Protein AF-A0A7C5GN5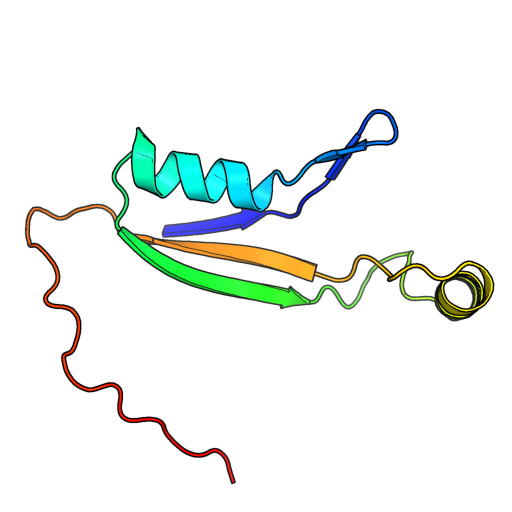0-F1 (afdb_monomer)

pLDDT: mean 85.0, std 11.94, range [51.69, 96.69]

Foldseek 3Di:
DKDKFAWDQPPNDTGRVVVVVVCCVCPVVPWAWDDKDWAFDPDDPCPDPVNVVCCVVVVHDDDTTIIITDTHDCPVDDDDDPPDDPDDDDD

Solvent-accessible surface area (backbone atoms only — not comparable to full-atom values): 5744 Å² total; per-residue (Å²): 94,76,46,80,37,51,57,46,79,53,95,94,35,85,40,65,48,42,60,52,49,51,48,43,42,38,71,74,70,50,28,43,79,73,50,76,42,80,46,73,55,88,90,43,94,66,76,39,73,68,46,52,51,46,22,66,76,70,72,49,83,79,91,46,63,28,41,36,40,31,34,37,78,71,78,85,64,81,77,78,72,74,92,68,81,84,78,79,78,84,128

Structure (mmCIF, N/CA/C/O backbone):
data_AF-A0A7C5GN50-F1
#
_entry.id   AF-A0A7C5GN50-F1
#
loop_
_atom_site.group_PD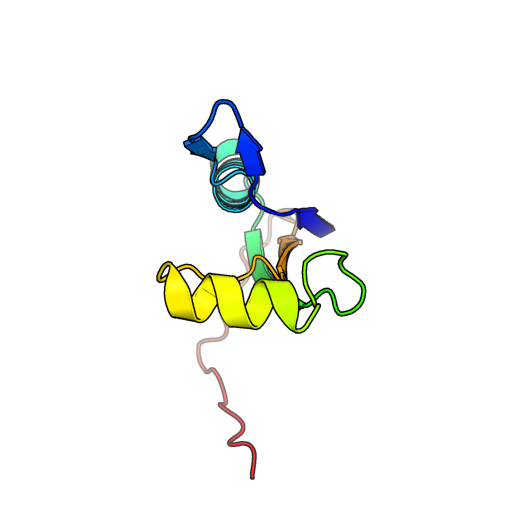B
_atom_site.id
_atom_site.type_symbol
_atom_site.label_atom_id
_atom_site.label_alt_id
_atom_site.label_comp_id
_atom_site.label_asym_id
_atom_site.label_entity_id
_atom_site.label_seq_id
_atom_site.pdbx_PDB_ins_code
_atom_site.Cartn_x
_atom_site.Cartn_y
_atom_site.Cartn_z
_atom_site.occupancy
_atom_site.B_iso_or_equiv
_atom_site.auth_seq_id
_atom_site.auth_comp_id
_atom_site.auth_asym_id
_atom_site.auth_atom_id
_atom_site.pdbx_PDB_model_num
ATOM 1 N N . MET A 1 1 ? -13.431 6.637 7.726 1.00 86.94 1 MET A N 1
ATOM 2 C CA . MET A 1 1 ? -12.557 7.379 6.789 1.00 86.94 1 MET A CA 1
ATOM 3 C C . MET A 1 1 ? -11.710 6.376 6.022 1.00 86.94 1 MET A C 1
ATOM 5 O O . MET A 1 1 ? -11.345 5.356 6.596 1.00 86.94 1 MET A O 1
ATOM 9 N N . GLY A 1 2 ? -11.429 6.636 4.744 1.00 90.88 2 GLY A N 1
ATOM 10 C CA . GLY A 1 2 ? -10.588 5.771 3.913 1.00 90.88 2 GLY A CA 1
ATOM 11 C C . GLY A 1 2 ? -9.459 6.561 3.260 1.00 90.88 2 GLY A C 1
ATOM 12 O O . GLY A 1 2 ? -9.714 7.608 2.671 1.00 90.88 2 GLY A O 1
ATOM 13 N N . TRP A 1 3 ? -8.225 6.071 3.365 1.00 93.00 3 TRP A N 1
ATOM 14 C CA . TRP A 1 3 ? -7.035 6.706 2.802 1.00 93.00 3 TRP A CA 1
ATOM 15 C C . TRP A 1 3 ? -6.354 5.779 1.793 1.00 93.00 3 TRP A C 1
ATOM 17 O O . TRP A 1 3 ? -5.812 4.737 2.162 1.00 93.00 3 TRP A O 1
ATOM 27 N N . LEU A 1 4 ? -6.367 6.150 0.509 1.00 94.31 4 LEU A N 1
ATOM 28 C CA . LEU A 1 4 ? -5.741 5.370 -0.562 1.00 94.31 4 LEU A CA 1
ATOM 29 C C . LEU A 1 4 ? -4.304 5.846 -0.809 1.00 94.31 4 LEU A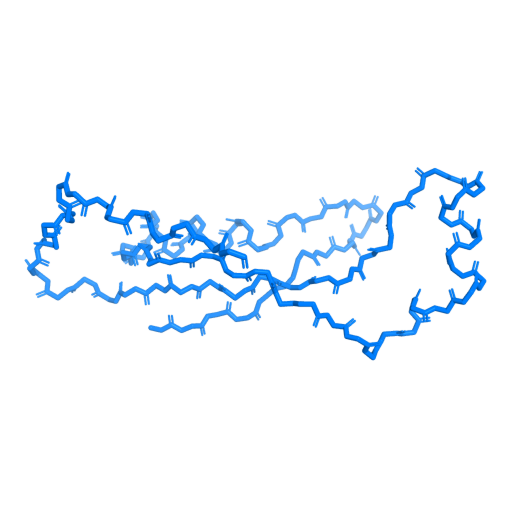 C 1
ATOM 31 O O . LEU A 1 4 ? -4.081 6.924 -1.358 1.00 94.31 4 LEU A O 1
ATOM 35 N N . ILE A 1 5 ? -3.318 5.014 -0.483 1.00 93.69 5 ILE A N 1
ATOM 36 C CA . ILE A 1 5 ? -1.899 5.347 -0.623 1.00 93.69 5 ILE A CA 1
ATOM 37 C C . ILE A 1 5 ? -1.065 4.155 -1.080 1.00 93.69 5 ILE A C 1
ATOM 39 O O . ILE A 1 5 ? -1.396 3.008 -0.833 1.00 93.69 5 ILE A O 1
ATOM 43 N N . GLY A 1 6 ? 0.044 4.408 -1.767 1.00 90.94 6 GLY A N 1
ATOM 44 C CA . GLY A 1 6 ? 1.052 3.389 -2.028 1.00 90.94 6 GLY A CA 1
ATOM 45 C C . GLY A 1 6 ? 2.415 3.867 -1.559 1.00 90.94 6 GLY A C 1
ATOM 46 O O . GLY A 1 6 ? 2.701 5.061 -1.601 1.00 90.94 6 GLY A O 1
ATOM 47 N N . ASP A 1 7 ? 3.271 2.923 -1.186 1.00 91.25 7 ASP A N 1
ATOM 48 C CA . ASP A 1 7 ? 4.700 3.185 -0.988 1.00 91.25 7 ASP A CA 1
ATOM 49 C C . ASP A 1 7 ? 5.345 3.819 -2.232 1.00 91.25 7 ASP A C 1
ATOM 51 O O . ASP A 1 7 ? 4.797 3.795 -3.342 1.00 91.25 7 ASP A O 1
ATOM 55 N N . GLN A 1 8 ? 6.528 4.389 -2.061 1.00 88.69 8 GLN A N 1
ATOM 56 C CA . GLN A 1 8 ? 7.222 5.072 -3.145 1.00 88.69 8 GLN A CA 1
ATOM 57 C C . GLN A 1 8 ? 8.666 4.606 -3.253 1.00 88.69 8 GLN A C 1
ATOM 59 O O . GLN A 1 8 ? 9.244 4.066 -2.311 1.00 88.69 8 GLN A O 1
ATOM 64 N N . TRP A 1 9 ? 9.240 4.821 -4.432 1.00 87.19 9 TRP A N 1
ATOM 65 C CA . TRP A 1 9 ? 10.659 4.640 -4.685 1.00 87.19 9 TRP A CA 1
ATOM 66 C C . TRP A 1 9 ? 11.270 6.016 -4.919 1.00 87.19 9 TRP A C 1
ATOM 68 O O . TRP A 1 9 ? 11.078 6.614 -5.976 1.00 87.19 9 TRP A O 1
ATOM 78 N N . VAL A 1 10 ? 11.950 6.552 -3.908 1.00 90.25 10 VAL A N 1
ATOM 79 C CA . VAL A 1 10 ? 12.478 7.923 -3.917 1.00 90.25 10 VAL A CA 1
ATOM 80 C C . VAL A 1 10 ? 13.963 7.862 -3.608 1.00 90.25 10 VAL A C 1
ATOM 82 O O . VAL A 1 10 ? 14.375 7.126 -2.717 1.00 90.25 10 VAL A O 1
ATOM 85 N N . LYS A 1 11 ? 14.788 8.612 -4.351 1.00 91.00 11 LYS A N 1
ATOM 86 C CA . LYS A 1 11 ? 16.254 8.646 -4.161 1.00 91.00 11 LYS A CA 1
ATOM 87 C C . LYS A 1 11 ? 16.886 7.242 -4.104 1.00 91.00 11 LYS A C 1
ATOM 89 O O . LYS A 1 11 ? 17.750 6.976 -3.279 1.00 91.00 11 LYS A O 1
ATOM 94 N N . ARG A 1 12 ? 16.426 6.334 -4.977 1.00 88.38 12 ARG A N 1
ATOM 95 C CA . ARG A 1 12 ? 16.871 4.926 -5.048 1.00 88.38 12 ARG A CA 1
ATOM 96 C C . ARG A 1 12 ? 16.636 4.106 -3.769 1.00 88.38 12 ARG A C 1
ATOM 98 O O . ARG A 1 12 ? 17.247 3.058 -3.599 1.00 88.38 12 ARG A O 1
ATOM 105 N N . LYS A 1 13 ? 15.743 4.560 -2.891 1.00 91.12 13 LYS A N 1
ATOM 106 C CA . LYS A 1 13 ? 15.378 3.878 -1.652 1.00 91.12 13 LYS A CA 1
ATOM 107 C C . LYS A 1 13 ? 13.887 3.565 -1.650 1.00 91.12 13 LYS A C 1
ATOM 109 O O . LYS A 1 13 ? 13.063 4.376 -2.083 1.00 91.12 13 LYS A O 1
ATOM 114 N N . PHE A 1 14 ? 13.547 2.385 -1.142 1.00 89.50 14 PHE A N 1
ATOM 115 C CA . PHE A 1 14 ? 12.166 2.048 -0.834 1.00 89.50 14 PHE A CA 1
ATOM 116 C C . PHE A 1 14 ? 11.692 2.874 0.363 1.00 89.50 14 PHE A C 1
ATOM 118 O O . PHE A 1 14 ? 12.290 2.824 1.440 1.00 89.50 14 PHE A O 1
ATOM 125 N N . THR A 1 15 ? 10.610 3.619 0.171 1.00 92.75 15 THR A N 1
ATOM 126 C CA . THR A 1 15 ? 10.001 4.435 1.217 1.00 92.75 15 THR A CA 1
ATOM 127 C C . THR A 1 15 ? 8.615 3.870 1.533 1.00 92.75 15 THR A C 1
ATOM 129 O O . THR A 1 15 ? 7.710 4.029 0.704 1.00 92.75 15 THR A O 1
ATOM 132 N N . PRO A 1 16 ? 8.420 3.238 2.709 1.00 93.00 16 PRO A N 1
ATOM 133 C CA . PRO A 1 16 ? 7.148 2.641 3.120 1.00 93.00 16 PRO A CA 1
ATOM 134 C C . PRO A 1 16 ? 6.150 3.716 3.580 1.00 93.00 16 PRO A C 1
ATOM 136 O O . PRO A 1 16 ? 5.806 3.819 4.758 1.00 93.00 16 PRO A O 1
ATOM 139 N N . VAL A 1 17 ? 5.736 4.593 2.662 1.00 93.62 17 VAL A N 1
ATOM 140 C CA . VAL A 1 17 ? 4.856 5.729 2.974 1.00 93.62 17 VAL A CA 1
ATOM 141 C C . VAL A 1 17 ? 3.506 5.249 3.508 1.00 93.62 17 VAL A C 1
ATOM 143 O O . VAL A 1 17 ? 2.980 5.865 4.430 1.00 93.62 17 VAL A O 1
ATOM 146 N N . GLY A 1 18 ? 2.965 4.141 2.988 1.00 92.81 18 GLY A N 1
ATOM 147 C CA . GLY A 1 18 ? 1.675 3.619 3.440 1.00 92.81 18 GLY A CA 1
ATOM 148 C C . GLY A 1 18 ? 1.685 3.279 4.928 1.00 92.81 18 GLY A C 1
ATOM 149 O O . GLY A 1 18 ? 0.829 3.752 5.672 1.00 92.81 18 GLY A O 1
ATOM 150 N N . PHE A 1 19 ? 2.711 2.554 5.377 1.00 92.69 19 PHE A N 1
ATOM 151 C CA . PHE A 1 19 ? 2.857 2.182 6.785 1.00 92.69 19 PHE A CA 1
ATOM 152 C C . PHE A 1 19 ? 3.149 3.373 7.693 1.00 92.69 19 PHE A C 1
ATOM 154 O O . PHE A 1 19 ? 2.618 3.437 8.796 1.00 92.69 19 PHE A O 1
ATOM 161 N N . ARG A 1 20 ? 3.933 4.352 7.229 1.00 94.38 20 ARG A N 1
ATOM 162 C CA . ARG A 1 20 ? 4.169 5.579 8.004 1.00 94.38 20 ARG A CA 1
ATOM 163 C C . ARG A 1 20 ? 2.890 6.383 8.213 1.00 94.38 20 ARG A C 1
ATOM 165 O O . ARG A 1 20 ? 2.662 6.873 9.313 1.00 94.38 20 ARG A O 1
ATOM 172 N N . ILE A 1 21 ? 2.050 6.499 7.182 1.00 94.44 21 ILE A N 1
ATOM 173 C CA . ILE A 1 21 ? 0.749 7.162 7.326 1.00 94.44 21 ILE A CA 1
ATOM 174 C C . ILE A 1 21 ? -0.162 6.358 8.245 1.00 94.44 21 ILE A C 1
ATOM 176 O O . ILE A 1 21 ? -0.797 6.951 9.108 1.00 94.44 21 ILE A O 1
ATOM 180 N N . TYR A 1 22 ? -0.205 5.032 8.106 1.00 95.00 22 TYR A N 1
ATOM 181 C CA . TYR A 1 22 ? -0.958 4.185 9.029 1.00 95.00 22 TYR A CA 1
ATOM 182 C C . TYR A 1 22 ? -0.547 4.438 10.486 1.00 95.00 22 TYR A C 1
ATOM 184 O O . TYR A 1 22 ? -1.402 4.726 11.319 1.00 95.00 22 TYR A O 1
ATOM 192 N N . GLN A 1 23 ? 0.759 4.420 10.764 1.00 94.81 23 GLN A N 1
ATOM 193 C CA . GLN A 1 23 ? 1.298 4.688 12.093 1.00 94.81 23 GLN A CA 1
ATOM 194 C C . GLN A 1 23 ? 0.893 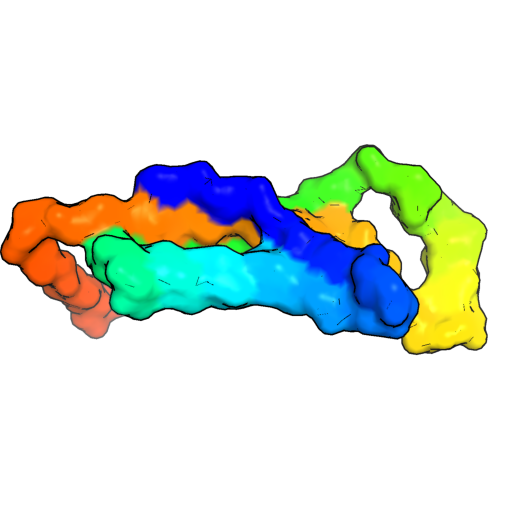6.081 12.591 1.00 94.81 23 GLN A C 1
ATOM 196 O O . GLN A 1 23 ? 0.367 6.203 13.689 1.00 94.81 23 GLN A O 1
ATOM 201 N N . MET A 1 24 ? 1.044 7.125 11.770 1.00 94.31 24 MET A N 1
ATOM 202 C CA . MET A 1 24 ? 0.611 8.476 12.142 1.00 94.31 24 MET A CA 1
ATOM 203 C C . MET A 1 24 ? -0.893 8.559 12.437 1.00 94.31 24 MET A C 1
ATOM 205 O O . MET A 1 24 ? -1.288 9.209 13.400 1.00 94.31 24 MET A O 1
ATOM 209 N N . LEU A 1 25 ? -1.739 7.924 11.620 1.00 93.38 25 LEU A N 1
ATOM 210 C CA . LEU A 1 25 ? -3.192 7.949 11.807 1.00 93.38 25 LEU A CA 1
ATOM 211 C C . LEU A 1 25 ? -3.607 7.254 13.109 1.00 93.38 25 LEU A C 1
ATOM 213 O O . LEU A 1 25 ? -4.505 7.739 13.792 1.00 93.38 25 LEU A O 1
ATOM 217 N N . VAL A 1 26 ? -2.957 6.144 13.459 1.00 93.06 26 VAL A N 1
ATOM 218 C CA . VAL A 1 26 ? -3.303 5.362 14.652 1.00 93.06 26 VAL A CA 1
ATOM 219 C C . VAL A 1 26 ? -2.662 5.935 15.916 1.00 93.06 26 VAL A C 1
ATOM 221 O O . VAL A 1 26 ? -3.363 6.168 16.894 1.00 93.06 26 VAL A O 1
ATOM 224 N N . GLU A 1 27 ? -1.355 6.194 15.904 1.00 92.44 27 GLU A N 1
ATOM 225 C CA . GLU A 1 27 ? -0.598 6.597 17.098 1.00 92.44 27 GLU A CA 1
ATOM 226 C C . GLU A 1 27 ? -0.693 8.099 17.373 1.00 92.44 27 GLU A C 1
ATOM 228 O O . GLU A 1 27 ? -0.941 8.497 18.508 1.00 92.44 27 GLU A O 1
ATOM 233 N N . ASN A 1 28 ? -0.529 8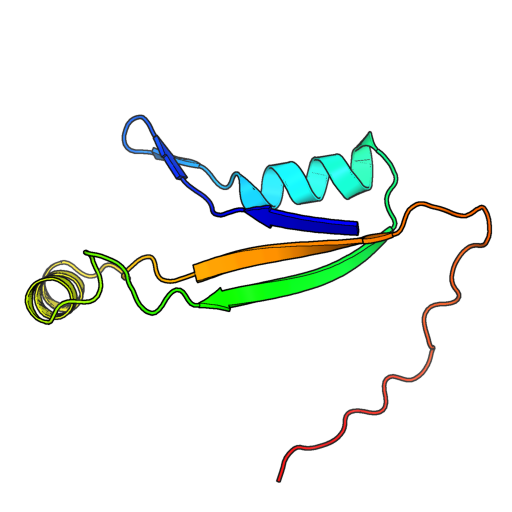.946 16.349 1.00 91.88 28 ASN A N 1
ATOM 234 C CA . ASN A 1 28 ? -0.451 10.396 16.561 1.00 91.88 28 ASN A CA 1
ATOM 235 C C . ASN A 1 28 ? -1.833 11.055 16.551 1.00 91.88 28 ASN A C 1
ATOM 237 O O . ASN A 1 28 ? -2.087 11.968 17.330 1.00 91.88 28 ASN A O 1
ATOM 241 N N . VAL A 1 29 ? -2.717 10.626 15.645 1.00 90.19 29 VAL A N 1
ATOM 242 C CA . VAL A 1 29 ? -4.074 11.191 15.517 1.00 90.19 29 VAL A CA 1
ATOM 243 C C . VAL A 1 29 ? -5.077 10.459 16.418 1.00 90.19 29 VAL A C 1
ATOM 245 O O . VAL A 1 29 ? -6.104 11.029 16.783 1.00 90.19 29 VAL A O 1
ATOM 248 N N . GLY A 1 30 ? -4.790 9.213 16.805 1.00 90.44 30 GLY A N 1
ATOM 249 C CA . GLY A 1 30 ? -5.668 8.420 17.667 1.00 90.44 30 GLY A CA 1
ATOM 250 C C . GLY A 1 30 ? -6.872 7.822 16.939 1.00 90.44 30 GLY A C 1
ATOM 251 O O . GLY A 1 30 ? -7.907 7.582 17.559 1.00 90.44 30 GLY A O 1
ATOM 252 N N . PHE A 1 31 ? -6.790 7.612 15.621 1.00 92.62 31 PHE A N 1
ATOM 253 C CA . PHE A 1 31 ? -7.848 6.913 14.899 1.00 92.62 31 PHE A CA 1
ATOM 254 C C . PHE A 1 31 ? -7.817 5.410 15.172 1.00 92.62 31 PHE A C 1
ATOM 256 O O . PHE A 1 31 ? -6.762 4.782 15.236 1.00 92.62 31 PHE A O 1
ATOM 263 N N . GLU A 1 32 ? -9.001 4.812 15.273 1.00 91.69 32 GLU A N 1
ATOM 264 C CA . GLU A 1 32 ? -9.139 3.373 15.443 1.00 91.69 32 GLU A CA 1
ATOM 265 C C . GLU A 1 32 ? -8.931 2.677 14.088 1.00 91.69 32 GLU A C 1
ATOM 267 O O . GLU A 1 32 ? -9.648 2.985 13.126 1.00 91.69 32 GLU A O 1
ATOM 272 N N . PRO A 1 33 ? -7.969 1.746 13.970 1.00 93.25 33 PRO A N 1
ATOM 273 C CA . PRO A 1 33 ? -7.768 0.998 12.739 1.00 93.25 33 PRO A CA 1
ATOM 274 C C . PRO A 1 33 ? -8.939 0.034 12.522 1.00 93.25 33 PRO A C 1
ATOM 276 O O . PRO A 1 33 ? -9.281 -0.744 13.411 1.00 93.25 33 PRO A O 1
ATOM 279 N N . ILE A 1 34 ? -9.552 0.094 11.339 1.00 93.44 34 ILE A N 1
ATOM 280 C CA . ILE A 1 34 ? -10.623 -0.824 10.936 1.00 93.44 34 ILE A CA 1
ATOM 281 C C . ILE A 1 34 ? -10.030 -1.952 10.095 1.00 93.44 34 ILE A C 1
ATOM 283 O O . ILE A 1 34 ? -10.204 -3.118 10.429 1.00 93.44 34 ILE A O 1
ATOM 287 N N . ASP A 1 35 ? -9.348 -1.600 9.000 1.00 93.81 35 ASP A N 1
ATOM 288 C CA . ASP A 1 35 ? -8.796 -2.569 8.052 1.00 93.81 35 ASP A CA 1
ATOM 289 C C . ASP A 1 35 ? -7.726 -1.935 7.143 1.00 93.81 35 ASP A C 1
ATOM 291 O O . ASP A 1 35 ? -7.673 -0.712 6.968 1.00 93.81 35 ASP A O 1
ATOM 295 N N . ILE A 1 36 ? -6.888 -2.767 6.527 1.00 94.50 36 ILE A N 1
ATOM 296 C CA . ILE A 1 36 ? -5.933 -2.382 5.485 1.00 94.50 36 ILE A CA 1
ATOM 297 C C . ILE A 1 36 ? -6.160 -3.284 4.274 1.00 94.50 36 ILE A C 1
ATOM 299 O O . ILE A 1 36 ? -5.807 -4.461 4.270 1.00 94.50 36 ILE A O 1
ATOM 303 N N . ILE A 1 37 ? -6.691 -2.704 3.202 1.00 94.81 37 ILE A N 1
ATOM 304 C CA . ILE A 1 37 ? -7.073 -3.446 1.999 1.00 94.81 37 ILE A CA 1
ATOM 305 C C . ILE A 1 37 ? -6.036 -3.225 0.895 1.00 94.81 37 ILE A C 1
ATOM 307 O O . ILE A 1 37 ? -5.680 -2.091 0.566 1.00 94.81 37 ILE A O 1
ATOM 311 N N . CYS A 1 38 ? -5.585 -4.307 0.260 1.00 92.25 38 CYS A N 1
ATOM 312 C CA . CYS A 1 38 ? -4.719 -4.242 -0.917 1.00 92.25 38 CYS A CA 1
ATOM 313 C C . CYS A 1 38 ? -5.542 -4.000 -2.190 1.00 92.25 38 CYS A C 1
ATOM 315 O O . CYS A 1 38 ? -6.233 -4.884 -2.692 1.00 92.25 38 CYS A O 1
ATOM 317 N N . VAL A 1 39 ? -5.427 -2.801 -2.758 1.00 91.62 39 VAL A N 1
ATOM 318 C CA . VAL A 1 39 ? -6.093 -2.408 -4.004 1.00 91.62 39 VAL A CA 1
ATOM 319 C C . VAL A 1 39 ? -5.162 -2.666 -5.185 1.00 91.62 39 VAL A C 1
ATOM 321 O O . VAL A 1 39 ? -4.216 -1.909 -5.431 1.00 91.62 39 VAL A O 1
ATOM 324 N N . ALA A 1 40 ? -5.434 -3.735 -5.934 1.00 87.62 40 ALA A N 1
ATOM 325 C CA . ALA A 1 40 ? -4.695 -4.080 -7.144 1.00 87.62 40 ALA A CA 1
ATOM 326 C C . ALA A 1 40 ? -5.001 -3.098 -8.290 1.00 87.62 40 ALA A C 1
ATOM 328 O O . ALA A 1 40 ? -6.157 -2.844 -8.629 1.00 87.62 40 ALA A O 1
ATOM 329 N N . ARG A 1 41 ? -3.958 -2.562 -8.933 1.00 79.19 41 ARG A N 1
ATOM 330 C CA . ARG A 1 41 ? -4.073 -1.671 -10.095 1.00 79.19 41 ARG A CA 1
ATOM 331 C C . ARG A 1 41 ? -3.801 -2.452 -11.374 1.00 79.19 41 ARG A C 1
ATOM 333 O O . ARG A 1 41 ? -2.660 -2.790 -11.665 1.00 79.19 41 ARG A O 1
ATOM 340 N N . ARG A 1 42 ? -4.854 -2.701 -12.155 1.00 71.56 42 ARG A N 1
ATOM 341 C CA . ARG A 1 42 ? -4.771 -3.486 -13.401 1.00 71.56 42 ARG A CA 1
ATOM 342 C C . ARG A 1 42 ? -4.236 -2.698 -14.604 1.00 71.56 42 ARG A C 1
ATOM 344 O O . ARG A 1 42 ? -3.692 -3.304 -15.519 1.00 71.56 42 ARG A O 1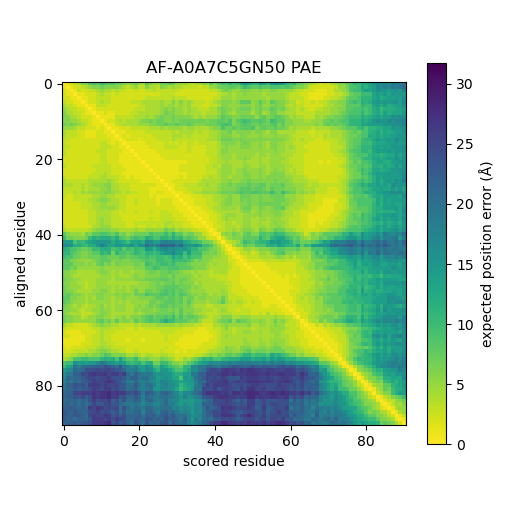
ATOM 351 N N . ASN A 1 43 ? -4.324 -1.366 -14.573 1.00 64.56 43 ASN A N 1
ATOM 352 C CA . ASN A 1 43 ? -3.928 -0.486 -15.677 1.00 64.56 43 ASN A CA 1
ATOM 353 C C . ASN A 1 43 ? -2.630 0.282 -15.353 1.00 64.56 43 ASN A C 1
ATOM 355 O O . ASN A 1 43 ? -2.647 1.482 -15.077 1.00 64.56 43 ASN A O 1
ATOM 359 N N . GLN A 1 44 ? -1.505 -0.425 -15.244 1.00 69.75 44 GLN A N 1
ATOM 360 C CA . GLN A 1 44 ? -0.192 0.183 -14.991 1.00 69.75 44 GLN A CA 1
ATOM 361 C C . GLN A 1 44 ? 0.750 -0.091 -16.160 1.00 69.75 44 GLN A C 1
ATOM 363 O O . GLN A 1 44 ? 0.757 -1.191 -16.704 1.00 69.75 44 GLN A O 1
ATOM 368 N N . SER A 1 45 ? 1.595 0.885 -16.494 1.00 73.75 45 SER A N 1
ATOM 369 C CA . SER A 1 45 ? 2.633 0.774 -17.531 1.00 73.75 45 SER A CA 1
ATOM 370 C C . SER A 1 45 ? 3.640 -0.354 -17.272 1.00 73.75 45 SER A C 1
ATOM 372 O O . SER A 1 45 ? 4.264 -0.860 -18.202 1.00 73.75 45 SER A O 1
ATOM 374 N N . SER A 1 46 ? 3.781 -0.776 -16.013 1.00 74.00 46 SER A N 1
ATOM 375 C CA . SER A 1 46 ? 4.594 -1.919 -15.600 1.00 74.00 46 SER A CA 1
ATOM 376 C C . SER A 1 46 ? 3.906 -3.275 -15.789 1.00 74.00 46 SER A C 1
ATOM 378 O O . SER A 1 46 ? 4.567 -4.297 -15.665 1.00 74.00 46 SER A O 1
ATOM 380 N N . ASN A 1 47 ? 2.608 -3.326 -16.103 1.00 80.38 47 ASN A N 1
ATOM 381 C CA . ASN A 1 47 ? 1.863 -4.574 -16.284 1.00 80.38 47 ASN A CA 1
ATOM 382 C C . ASN A 1 47 ? 1.949 -5.090 -17.734 1.00 80.38 47 ASN A C 1
ATOM 384 O O . ASN A 1 47 ? 0.937 -5.384 -18.365 1.00 80.38 47 ASN A O 1
ATOM 388 N N . THR A 1 48 ? 3.161 -5.162 -18.291 1.00 87.19 48 THR A N 1
ATOM 389 C CA . THR A 1 48 ? 3.407 -5.678 -19.649 1.00 87.19 48 THR A CA 1
ATOM 390 C C . THR A 1 48 ? 4.316 -6.903 -19.617 1.00 87.19 48 THR A C 1
ATOM 392 O O . THR A 1 48 ? 5.098 -7.089 -18.683 1.00 87.19 48 THR A O 1
ATOM 395 N N . ARG A 1 49 ? 4.250 -7.751 -20.655 1.00 89.25 49 ARG A N 1
ATOM 396 C CA . ARG A 1 49 ? 5.066 -8.981 -20.754 1.00 89.25 49 ARG A CA 1
ATOM 397 C C . ARG A 1 49 ? 6.569 -8.721 -20.613 1.00 89.25 49 ARG A C 1
ATOM 399 O O . ARG A 1 49 ? 7.266 -9.522 -20.003 1.00 89.25 49 ARG A O 1
ATOM 406 N N . ILE A 1 50 ? 7.055 -7.589 -21.124 1.00 92.12 50 ILE A N 1
ATOM 407 C CA . ILE A 1 50 ? 8.466 -7.190 -21.015 1.00 92.12 50 ILE A CA 1
ATOM 408 C C . ILE A 1 50 ? 8.863 -7.011 -19.547 1.00 92.12 50 ILE A C 1
ATOM 410 O O . ILE A 1 50 ? 9.914 -7.489 -19.126 1.00 92.12 50 ILE A O 1
ATOM 414 N N . TRP A 1 51 ? 8.024 -6.345 -18.756 1.00 89.62 51 TRP A N 1
ATOM 415 C CA . TRP A 1 51 ? 8.276 -6.141 -17.333 1.00 89.62 51 TRP A CA 1
ATOM 416 C C . TRP A 1 51 ? 8.175 -7.438 -16.534 1.00 89.62 51 TRP A C 1
ATOM 418 O O . TRP A 1 51 ? 9.013 -7.655 -15.667 1.00 89.62 51 TRP A O 1
ATOM 428 N N . HIS A 1 52 ? 7.237 -8.327 -16.873 1.00 89.88 52 HIS A N 1
ATOM 429 C CA . HIS A 1 52 ? 7.160 -9.671 -16.283 1.00 89.88 52 HIS A CA 1
ATOM 430 C C . HIS A 1 52 ? 8.419 -10.502 -16.568 1.00 89.88 52 HIS A C 1
ATOM 432 O O . HIS A 1 52 ? 8.992 -11.087 -15.653 1.00 89.88 52 HIS A O 1
ATOM 438 N N . TYR A 1 53 ? 8.921 -10.486 -17.806 1.00 94.56 53 TYR A N 1
ATOM 439 C CA . TYR A 1 53 ? 10.179 -11.151 -18.156 1.00 94.56 53 TYR A CA 1
ATOM 440 C C . TYR A 1 53 ? 11.380 -10.549 -17.412 1.00 94.56 53 TYR A C 1
ATOM 442 O O . TYR A 1 53 ? 12.221 -11.275 -16.887 1.00 94.56 53 TYR A O 1
ATOM 450 N N . ARG A 1 54 ? 11.463 -9.214 -17.317 1.00 93.44 54 ARG A N 1
ATOM 451 C CA . ARG A 1 54 ? 12.535 -8.540 -16.562 1.00 93.44 54 ARG A CA 1
ATOM 452 C C . ARG A 1 54 ? 12.461 -8.852 -15.069 1.00 93.44 54 ARG A C 1
ATOM 454 O O . ARG A 1 54 ? 13.505 -9.072 -14.468 1.00 93.44 54 ARG A O 1
ATOM 461 N N . ALA A 1 55 ? 11.263 -8.900 -14.496 1.00 93.12 55 ALA A N 1
ATOM 462 C CA . ALA A 1 55 ? 11.029 -9.297 -13.112 1.00 93.12 55 ALA A CA 1
ATOM 463 C C . ALA A 1 55 ? 11.576 -10.705 -12.830 1.00 93.12 55 ALA A C 1
ATOM 465 O O . ALA A 1 55 ? 12.308 -10.887 -11.861 1.00 93.12 55 ALA A O 1
ATOM 466 N N . GLN A 1 56 ? 11.313 -11.668 -13.720 1.00 94.25 56 GLN A N 1
ATOM 467 C CA . GLN A 1 56 ? 11.870 -13.022 -13.628 1.00 94.25 56 GLN A CA 1
ATOM 468 C C . GLN A 1 56 ? 13.394 -13.036 -13.802 1.00 94.25 56 GLN A C 1
ATOM 470 O O . GLN A 1 56 ? 14.103 -13.623 -12.992 1.00 94.25 56 GLN A O 1
ATOM 475 N N . LYS A 1 57 ? 13.913 -12.353 -14.830 1.00 96.69 57 LYS A N 1
ATOM 476 C CA . LYS A 1 57 ? 15.346 -12.349 -15.158 1.00 96.69 57 LYS A CA 1
ATOM 477 C C . LYS A 1 57 ? 16.212 -11.670 -14.092 1.00 96.69 57 LYS A C 1
ATOM 479 O O . LYS A 1 57 ? 17.328 -12.111 -13.846 1.00 96.69 57 LYS A O 1
ATOM 484 N N . PHE A 1 58 ? 15.725 -10.582 -13.498 1.00 94.44 58 PHE A N 1
ATOM 485 C CA . PHE A 1 58 ? 16.465 -9.767 -12.527 1.00 94.44 58 PHE A CA 1
ATOM 486 C C . PHE A 1 58 ? 15.936 -9.914 -11.090 1.00 94.44 58 PHE A C 1
ATOM 488 O O . PHE A 1 58 ? 16.284 -9.108 -10.233 1.00 94.44 58 PHE A O 1
ATOM 495 N N . ASN A 1 59 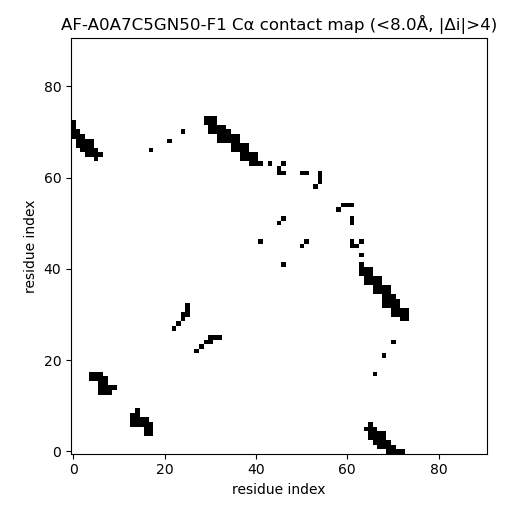? 15.101 -10.927 -10.838 1.00 92.38 59 ASN A N 1
ATOM 496 C CA . ASN A 1 59 ? 14.573 -11.309 -9.527 1.00 92.38 59 ASN A CA 1
ATOM 497 C C . ASN A 1 59 ? 13.959 -10.149 -8.713 1.00 92.38 59 ASN A C 1
ATOM 499 O O . ASN A 1 59 ? 14.375 -9.862 -7.589 1.00 92.38 59 ASN A O 1
ATOM 503 N N . PHE A 1 60 ? 12.960 -9.465 -9.277 1.00 88.81 60 PHE A N 1
ATOM 504 C CA . PHE A 1 60 ? 12.189 -8.443 -8.558 1.00 88.81 60 PHE A CA 1
ATOM 505 C C . PHE A 1 60 ? 10.688 -8.559 -8.834 1.00 88.81 60 PHE A C 1
ATOM 507 O O . PHE A 1 60 ? 10.276 -9.042 -9.882 1.00 88.81 60 PHE A O 1
ATOM 514 N N . PHE A 1 61 ? 9.850 -8.066 -7.918 1.00 85.56 61 PHE A N 1
ATOM 515 C CA . PHE A 1 61 ? 8.395 -8.067 -8.091 1.00 85.56 61 PHE A CA 1
ATOM 516 C C . PHE A 1 61 ? 7.888 -6.776 -8.731 1.00 85.56 61 PHE A C 1
ATOM 518 O O . PHE A 1 61 ? 8.340 -5.672 -8.415 1.00 85.56 61 PHE A O 1
ATOM 525 N N . LEU A 1 62 ? 6.881 -6.902 -9.595 1.00 85.12 62 LEU A N 1
ATOM 526 C CA . LEU A 1 62 ? 6.187 -5.744 -10.142 1.00 85.12 62 LEU A CA 1
ATOM 527 C C . LEU A 1 62 ? 5.310 -5.100 -9.074 1.00 85.12 62 LEU A C 1
ATOM 529 O O . LEU A 1 62 ? 4.456 -5.731 -8.452 1.00 85.12 62 LEU A O 1
ATOM 533 N N . ARG A 1 63 ? 5.490 -3.794 -8.900 1.00 82.06 63 ARG A N 1
ATOM 534 C CA . ARG A 1 63 ? 4.653 -2.998 -8.012 1.00 82.06 63 ARG A CA 1
ATOM 535 C C . ARG A 1 63 ? 3.242 -2.893 -8.595 1.00 82.06 63 ARG A C 1
ATOM 537 O O . ARG A 1 63 ? 3.025 -2.151 -9.552 1.00 82.06 63 ARG A O 1
ATOM 544 N N . GLY A 1 64 ? 2.294 -3.614 -8.002 1.00 82.00 64 GLY A N 1
ATOM 545 C CA . GLY A 1 64 ? 0.938 -3.753 -8.545 1.00 82.00 64 GLY A CA 1
ATOM 546 C C . GLY A 1 64 ? -0.197 -3.225 -7.671 1.00 82.00 64 GLY A C 1
ATOM 547 O O . GLY A 1 64 ? -1.324 -3.152 -8.150 1.00 82.00 64 GLY A O 1
ATOM 548 N N . PHE A 1 65 ? 0.052 -2.839 -6.418 1.00 87.75 65 PHE A N 1
ATOM 549 C CA . PHE A 1 65 ? -1.024 -2.505 -5.481 1.00 87.75 65 PHE A CA 1
ATOM 550 C C . PHE A 1 65 ? -0.794 -1.191 -4.725 1.00 87.75 65 PHE A C 1
ATOM 552 O O . PHE A 1 65 ? 0.311 -0.643 -4.683 1.00 87.75 65 PHE A O 1
ATOM 559 N N . LYS A 1 66 ? -1.887 -0.668 -4.172 1.00 91.38 66 LYS A N 1
ATOM 560 C CA . LYS A 1 66 ? -1.927 0.393 -3.161 1.00 91.38 66 LYS A CA 1
ATOM 561 C C . LYS A 1 66 ? -2.608 -0.157 -1.906 1.00 91.38 66 LYS A C 1
ATOM 563 O O . LYS A 1 66 ? -3.364 -1.116 -1.999 1.00 91.38 66 LYS A O 1
ATOM 568 N N . TYR A 1 67 ? -2.381 0.473 -0.768 1.00 94.56 67 TYR A N 1
ATOM 569 C CA . TYR A 1 67 ? -3.153 0.268 0.448 1.00 94.56 67 TYR A CA 1
ATOM 570 C C . TYR A 1 67 ? -4.345 1.218 0.462 1.00 94.56 67 TYR A C 1
ATOM 572 O O . TYR A 1 67 ? -4.197 2.417 0.222 1.00 94.56 67 TYR A O 1
ATOM 580 N N . LEU A 1 68 ? -5.519 0.691 0.771 1.00 96.06 68 LEU A N 1
ATOM 581 C CA . LEU A 1 68 ? -6.646 1.458 1.266 1.00 96.06 68 LEU A CA 1
ATOM 582 C C . LEU A 1 68 ? -6.701 1.245 2.776 1.00 96.06 68 LEU A C 1
ATOM 584 O O . LEU A 1 68 ? -7.066 0.172 3.246 1.00 96.06 68 LEU A O 1
ATOM 588 N N . ILE A 1 69 ? -6.293 2.266 3.519 1.00 96.25 69 ILE A N 1
ATOM 589 C CA . ILE A 1 69 ? -6.308 2.263 4.977 1.00 96.25 69 ILE A CA 1
ATOM 590 C C . ILE A 1 69 ? -7.687 2.737 5.424 1.00 96.25 69 ILE A C 1
ATOM 592 O O . ILE A 1 69 ? -8.081 3.867 5.122 1.00 96.25 69 ILE A O 1
ATOM 596 N N . LEU A 1 70 ? -8.421 1.883 6.130 1.00 94.88 70 LEU A N 1
ATOM 597 C CA . LEU A 1 70 ? -9.707 2.209 6.726 1.00 94.88 70 LEU A CA 1
ATOM 598 C C . LEU A 1 70 ? -9.520 2.469 8.215 1.00 94.88 70 LEU A C 1
ATOM 600 O O . LEU A 1 70 ? -9.036 1.624 8.965 1.00 94.88 70 LEU A O 1
ATOM 604 N N . VAL A 1 71 ? -9.924 3.661 8.631 1.00 94.31 71 VAL A N 1
ATOM 605 C CA . VAL A 1 71 ? -9.781 4.145 10.002 1.00 94.31 71 VAL A CA 1
ATOM 606 C C . VAL A 1 71 ? -11.059 4.839 10.444 1.00 94.31 71 VAL A C 1
ATOM 608 O O . VAL A 1 71 ? -11.753 5.486 9.643 1.00 94.31 71 VAL A O 1
ATOM 611 N N . ARG A 1 72 ? -11.381 4.7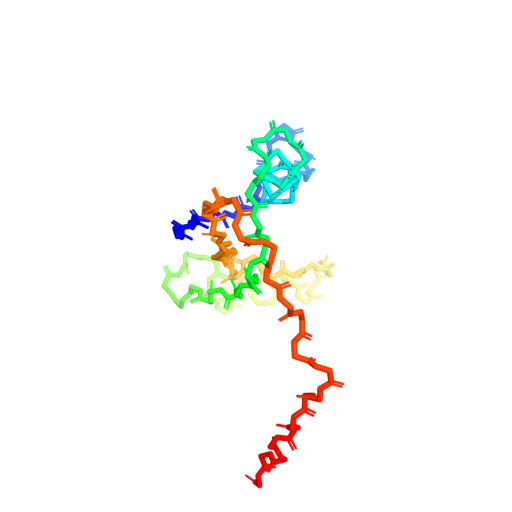14 11.726 1.00 91.50 72 ARG A N 1
ATOM 612 C CA . ARG A 1 72 ? -12.528 5.365 12.348 1.00 91.50 72 ARG A CA 1
ATOM 613 C C . ARG A 1 72 ? -12.065 6.466 13.285 1.00 91.50 72 ARG A C 1
ATOM 615 O O . ARG A 1 72 ? -11.073 6.318 13.993 1.00 91.50 72 ARG A O 1
ATOM 622 N N . LYS A 1 73 ? -12.804 7.572 13.292 1.00 89.75 73 LYS A N 1
ATOM 623 C CA . LYS A 1 73 ? -12.619 8.603 14.307 1.00 89.75 73 LYS A CA 1
ATOM 624 C C . LYS A 1 73 ? -13.026 8.016 15.670 1.00 89.75 73 LYS A C 1
ATOM 626 O O . LYS A 1 73 ? -14.031 7.310 15.720 1.00 89.75 73 LYS A O 1
ATOM 631 N N . PRO A 1 74 ? -12.276 8.267 16.750 1.00 82.62 74 PRO A N 1
ATOM 632 C CA . PRO A 1 74 ? -12.688 7.828 18.074 1.00 82.62 74 PRO A CA 1
ATOM 633 C C . PRO A 1 74 ? -13.932 8.618 18.503 1.00 82.62 74 PRO A C 1
ATOM 635 O O . PRO A 1 74 ? -13.870 9.832 18.684 1.00 82.62 74 PRO A O 1
ATOM 638 N N . ASP A 1 75 ? -15.062 7.934 18.679 1.00 77.19 75 ASP A N 1
ATOM 639 C CA . ASP A 1 75 ? -16.338 8.542 19.098 1.00 77.19 75 ASP A CA 1
ATOM 640 C C . ASP A 1 75 ? -16.497 8.562 20.635 1.00 77.19 75 ASP A C 1
ATOM 642 O O . ASP A 1 75 ? -17.605 8.621 21.164 1.00 77.19 75 ASP A O 1
ATOM 646 N N . GLY A 1 76 ? -15.395 8.422 21.385 1.00 68.00 76 GLY A N 1
ATOM 647 C CA . GLY A 1 76 ? -15.386 8.305 22.853 1.00 68.00 76 GLY A CA 1
ATOM 648 C C . GLY A 1 76 ? -15.943 6.979 23.396 1.00 68.00 76 GLY A C 1
ATOM 649 O O . GLY A 1 76 ? -15.664 6.610 24.534 1.00 68.00 76 GLY A O 1
ATOM 650 N N . LYS A 1 77 ? -16.670 6.213 22.577 1.00 60.66 77 LYS A N 1
ATOM 651 C CA . LYS A 1 77 ? -17.067 4.832 22.860 1.00 60.66 77 LYS A CA 1
ATOM 652 C C . LYS A 1 77 ? -15.954 3.893 22.406 1.00 60.66 77 LYS A C 1
ATOM 654 O O . LYS A 1 77 ? -15.780 3.696 21.206 1.00 60.66 77 LYS A O 1
ATOM 659 N N . LYS A 1 78 ? -15.214 3.297 23.349 1.00 55.25 78 LYS A N 1
ATOM 660 C CA . LYS A 1 78 ? -14.316 2.171 23.039 1.00 55.25 78 LYS A CA 1
ATOM 661 C C . LYS A 1 78 ? -15.138 1.092 22.340 1.00 55.25 78 LYS A C 1
ATOM 663 O O . LYS A 1 78 ? -16.102 0.597 22.918 1.00 55.25 78 LYS A O 1
ATOM 668 N N . MET A 1 79 ? -14.775 0.735 21.110 1.00 56.22 79 MET A N 1
ATOM 669 C CA . MET A 1 79 ? -15.412 -0.407 20.461 1.00 56.22 79 MET A CA 1
ATOM 670 C C . MET A 1 79 ? -15.001 -1.679 21.192 1.00 56.22 79 MET A C 1
ATOM 672 O O . MET A 1 79 ? -13.812 -1.999 21.266 1.00 56.22 79 MET A O 1
ATOM 676 N N . GLU A 1 80 ? -15.976 -2.419 21.709 1.00 59.69 80 GLU A N 1
ATOM 677 C CA . GLU A 1 80 ? -15.745 -3.799 22.107 1.00 59.69 80 GLU A CA 1
ATOM 678 C C . GLU A 1 80 ? -15.323 -4.570 20.855 1.00 59.69 80 GLU A C 1
ATOM 680 O O . GLU A 1 80 ? -16.057 -4.643 19.865 1.00 59.69 80 GLU A O 1
ATOM 685 N N . ARG A 1 81 ? -14.090 -5.087 20.855 1.00 58.03 81 ARG A N 1
ATOM 686 C CA . ARG A 1 81 ? -13.649 -5.993 19.794 1.00 58.03 81 ARG A CA 1
ATOM 687 C C . ARG A 1 81 ? -14.585 -7.200 19.842 1.00 58.03 81 ARG A C 1
ATOM 689 O O . ARG A 1 81 ? -14.723 -7.771 20.925 1.00 58.03 81 ARG A O 1
ATOM 696 N N . PRO A 1 82 ? -15.219 -7.600 18.726 1.00 60.94 82 PRO A N 1
ATOM 697 C CA . PRO A 1 82 ? -16.060 -8.785 18.733 1.00 60.94 82 PRO A CA 1
ATOM 698 C C . PRO A 1 82 ? -15.211 -9.964 19.214 1.00 60.94 82 PRO A C 1
ATOM 700 O O . PRO A 1 82 ? -14.190 -10.299 18.616 1.00 60.94 82 PRO A O 1
ATOM 703 N N . SER A 1 83 ? -15.609 -10.558 20.337 1.00 62.94 83 SER A N 1
ATOM 704 C CA . SER A 1 83 ? -14.882 -11.650 20.996 1.00 62.94 83 SER A CA 1
ATOM 705 C C . SER A 1 83 ? -14.873 -12.938 20.166 1.00 62.94 83 SER A C 1
ATOM 707 O O . SER A 1 83 ? -14.090 -13.847 20.436 1.00 62.94 83 SER A O 1
ATOM 709 N N . LYS A 1 84 ? -15.723 -13.010 19.134 1.00 60.22 84 LYS A N 1
ATOM 710 C CA . LYS A 1 84 ? -15.840 -14.128 18.201 1.00 60.22 84 LYS A CA 1
ATOM 711 C C . LYS A 1 84 ? -15.808 -13.622 16.764 1.00 60.22 84 LYS A C 1
ATOM 713 O O . LYS A 1 84 ? -16.696 -12.895 16.330 1.00 60.22 84 LYS A O 1
ATOM 718 N N . ILE A 1 85 ? -14.784 -14.043 16.027 1.00 70.00 85 ILE A N 1
ATOM 719 C CA . ILE A 1 85 ? -14.712 -13.896 14.573 1.00 70.00 85 ILE A CA 1
ATOM 720 C C 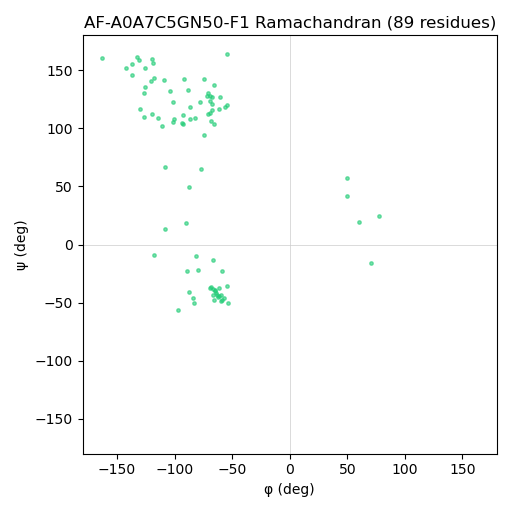. ILE A 1 85 ? -15.264 -15.196 13.985 1.00 70.00 85 ILE A C 1
ATOM 722 O O . ILE A 1 85 ? -14.596 -16.230 14.024 1.00 70.00 85 ILE A O 1
ATOM 726 N N . GLU A 1 86 ? -16.495 -15.171 13.474 1.00 71.75 86 GLU A N 1
ATOM 727 C CA . GLU A 1 86 ? -17.039 -16.297 12.711 1.00 71.75 86 GLU A CA 1
ATOM 728 C C . GLU A 1 86 ? -16.403 -16.322 11.319 1.00 71.75 86 GLU A C 1
ATOM 730 O O . GLU A 1 86 ? -16.831 -15.640 10.386 1.00 71.75 86 GLU A O 1
ATOM 735 N N . TRP A 1 87 ? -15.338 -17.108 11.181 1.00 74.19 87 TRP A N 1
ATOM 736 C CA . TRP A 1 87 ? -14.684 -17.334 9.899 1.00 74.19 87 TRP A CA 1
ATOM 737 C C . TRP A 1 87 ? -15.623 -18.094 8.961 1.00 74.19 87 TRP A C 1
ATOM 739 O O . TRP A 1 87 ? -15.792 -19.309 9.070 1.00 74.19 87 TRP A O 1
ATOM 749 N N . LYS A 1 88 ? -16.218 -17.390 7.994 1.00 72.81 88 LYS A N 1
ATOM 750 C CA . LYS A 1 88 ? -16.894 -18.049 6.876 1.00 72.81 88 LYS A CA 1
ATOM 751 C C . LYS A 1 88 ? -15.839 -18.711 5.995 1.00 72.81 88 LYS A C 1
ATOM 753 O O . LYS A 1 88 ? -15.015 -18.043 5.376 1.00 72.81 88 LYS A O 1
ATOM 758 N N . LYS A 1 89 ? -15.862 -20.043 5.957 1.00 63.22 89 LYS A N 1
ATOM 759 C CA . LYS A 1 89 ? -15.035 -20.835 5.048 1.00 63.22 89 LYS A CA 1
ATOM 760 C C . LYS A 1 89 ? -15.594 -20.648 3.638 1.00 63.22 89 LYS A C 1
ATOM 762 O O . LYS A 1 89 ? -16.719 -21.064 3.368 1.00 63.22 89 LYS A O 1
ATOM 767 N N . TYR A 1 90 ? -14.844 -19.985 2.766 1.00 67.06 90 TYR A N 1
ATOM 768 C CA . TYR A 1 90 ? -15.197 -19.914 1.350 1.00 67.06 90 TYR A CA 1
ATOM 769 C C . TYR A 1 90 ? -15.059 -21.324 0.751 1.00 67.06 90 TYR A C 1
ATOM 771 O O . TYR A 1 90 ? -14.042 -21.984 0.977 1.00 67.06 90 TYR A O 1
ATOM 779 N N . LYS A 1 91 ? -16.126 -21.801 0.099 1.00 51.69 91 LYS A N 1
ATOM 780 C CA . LYS A 1 91 ? -16.165 -23.059 -0.661 1.00 51.69 91 LYS A CA 1
ATOM 781 C C . LYS A 1 91 ? -15.609 -22.847 -2.060 1.00 51.69 91 LYS A C 1
ATOM 783 O O . LYS A 1 91 ? -15.857 -21.750 -2.609 1.00 51.69 91 LYS A O 1
#

Nearest PDB structures (foldseek):
  1boo-assembly1_A  TM=7.331E-01  e=1.147E+00  Proteus vulgaris
  7ni8-assembly1_B  TM=4.805E-01  e=2.103E+00  Homo sapiens
  7nhv-assembly1_B  TM=6.105E-01  e=3.857E+00  Homo sapiens
  2bx6-assembly1_A  TM=4.856E-01  e=6.657E+00  Homo sapiens
  6q8y-assembly1_BD  TM=1.420E-01  e=3.857E+00  Saccharomyces cerevisiae

Secondary structure (DSSP, 8-state):
-EEEE--EEETTEEE-HHHHHHHIIIIIS-PEEEEEEEEE-SS-TT-SHHHHHHHHHTT-----EEEEEEEE---SSPPPPPS--------

Sequence (91 aa):
MGWLIGDQWVKRKFTPVGFRIYQMLVENVGFEPIDIICVARRNQSSNTRIWHYRAQKFNFFLRGFKYLILVRKPDGKKMERPSKIEWKKYK

Radius of gyration: 17.66 Å; Cα contacts (8 Å, |Δi|>4): 108; chains: 1; bounding box: 34×34×44 Å

Mean predicted aligned error: 8.25 Å